Protein AF-A0AAU5DKJ1-F1 (afdb_monomer_lite)

Foldseek 3Di:
DDDDDDPDPDDFPDPDVVVVVVVLVVVVVVVVQVVVQVVQCVVCPPVQKGKGKDWDPWDWGADPVRKIWIKIKIWIWMAHNVRDDIDIFIKIKTFIWHADPPPRHTDTPDIDIDGPPPD

pLDDT: mean 83.95, std 16.59, range [31.75, 98.5]

Secondary structure (DSSP, 8-state):
--------------SHHHHHHHHHHHHHHHHHHHHHHHHHHHHTTTTS-EEEEEEEEEEEEE-TTS-EEEEEEEEEEEE-TTS-PPPEEEEEEEEEEEE-TTT--EEEEEEEEEE----

Structure (mmCIF, N/CA/C/O backbone):
data_AF-A0AAU5DKJ1-F1
#
_entry.id   AF-A0AAU5DKJ1-F1
#
loop_
_atom_site.group_PDB
_atom_site.id
_atom_site.type_symbol
_atom_site.label_atom_id
_atom_site.label_alt_id
_atom_site.label_comp_id
_atom_site.label_asym_id
_atom_site.label_entity_id
_atom_site.label_seq_id
_atom_site.pdbx_PDB_ins_code
_atom_site.Cartn_x
_atom_site.Cartn_y
_atom_site.Cartn_z
_atom_site.occupancy
_atom_site.B_iso_or_equiv
_atom_site.auth_seq_id
_atom_site.auth_comp_id
_atom_site.auth_asym_id
_atom_site.auth_atom_id
_atom_site.pdbx_PDB_model_num
ATOM 1 N N . MET A 1 1 ? -23.839 -21.599 -6.857 1.00 41.50 1 MET A N 1
ATOM 2 C CA . MET A 1 1 ? -22.804 -20.722 -6.276 1.00 41.50 1 MET A CA 1
ATOM 3 C C . MET A 1 1 ? -23.490 -19.903 -5.199 1.00 41.50 1 MET A C 1
ATOM 5 O O . MET A 1 1 ? -24.308 -19.057 -5.528 1.00 41.50 1 MET A O 1
ATOM 9 N N . THR A 1 2 ? -23.288 -20.270 -3.938 1.00 31.75 2 THR A N 1
ATOM 10 C CA . THR A 1 2 ? -23.984 -19.675 -2.790 1.00 31.75 2 THR A CA 1
ATOM 11 C C . THR A 1 2 ? -23.205 -18.447 -2.343 1.00 31.75 2 THR A C 1
ATOM 13 O O . THR A 1 2 ? -22.023 -18.559 -2.035 1.00 31.75 2 THR A O 1
ATOM 16 N N . ILE A 1 3 ? -23.843 -17.277 -2.357 1.00 43.66 3 ILE A N 1
ATOM 17 C CA . ILE A 1 3 ? -23.289 -16.067 -1.749 1.00 43.66 3 ILE A CA 1
ATOM 18 C C . ILE A 1 3 ? -23.700 -16.113 -0.281 1.00 43.66 3 ILE A C 1
ATOM 20 O O . ILE A 1 3 ? -24.868 -15.903 0.043 1.00 43.66 3 ILE A O 1
ATOM 24 N N . GLU A 1 4 ? -22.757 -16.440 0.599 1.00 49.19 4 GLU A N 1
ATOM 25 C CA . GLU A 1 4 ? -22.966 -16.248 2.028 1.00 49.19 4 GLU A CA 1
ATOM 26 C C . GLU A 1 4 ? -22.966 -14.745 2.316 1.00 49.19 4 GLU A C 1
ATOM 28 O O . GLU A 1 4 ? -21.992 -14.030 2.076 1.00 49.19 4 GLU A O 1
ATOM 33 N N . MET A 1 5 ? -24.117 -14.263 2.777 1.00 50.78 5 MET A N 1
ATOM 34 C CA . MET A 1 5 ? -24.314 -12.908 3.266 1.00 50.78 5 MET A CA 1
ATOM 35 C C . MET A 1 5 ? -23.472 -12.731 4.534 1.00 50.78 5 MET A C 1
ATOM 37 O O . MET A 1 5 ? -23.859 -13.180 5.613 1.00 50.78 5 MET A O 1
ATOM 41 N N . LEU A 1 6 ? -22.306 -12.096 4.393 1.00 51.78 6 LEU A N 1
ATOM 42 C CA . LEU A 1 6 ? -21.482 -11.645 5.512 1.00 51.78 6 LEU A CA 1
ATOM 43 C C . LEU A 1 6 ? -22.351 -10.768 6.432 1.00 51.78 6 LEU A C 1
ATOM 45 O O . LEU A 1 6 ? -23.038 -9.865 5.952 1.00 51.78 6 LEU A O 1
ATOM 49 N N . GLY A 1 7 ? -22.353 -11.084 7.731 1.00 40.50 7 GLY A N 1
ATOM 50 C CA . GLY A 1 7 ? -23.188 -10.445 8.754 1.00 40.50 7 GLY A CA 1
ATOM 51 C C . GLY A 1 7 ? -23.058 -8.915 8.818 1.00 40.50 7 GLY A C 1
ATOM 52 O O . GLY A 1 7 ? -22.203 -8.330 8.151 1.00 40.50 7 GLY A O 1
ATOM 53 N N . PRO A 1 8 ? -23.906 -8.238 9.615 1.00 45.97 8 PRO A N 1
ATOM 54 C CA . PRO A 1 8 ? -24.081 -6.794 9.532 1.00 45.97 8 PRO A CA 1
ATOM 55 C C . PRO A 1 8 ? -22.747 -6.065 9.726 1.00 45.97 8 PRO A C 1
ATOM 57 O O . PRO A 1 8 ? -22.159 -6.071 10.809 1.00 45.97 8 PRO A O 1
ATOM 60 N N . THR A 1 9 ? -22.274 -5.414 8.662 1.00 50.47 9 THR A N 1
ATOM 61 C CA . THR A 1 9 ? -21.162 -4.469 8.708 1.00 50.47 9 THR A CA 1
ATOM 62 C C . THR A 1 9 ? -21.545 -3.320 9.636 1.00 50.47 9 THR A C 1
ATOM 64 O O . THR A 1 9 ? -22.308 -2.430 9.258 1.00 50.47 9 THR A O 1
ATOM 67 N N . ARG A 1 10 ? -21.014 -3.341 10.865 1.00 52.56 10 ARG A N 1
ATOM 68 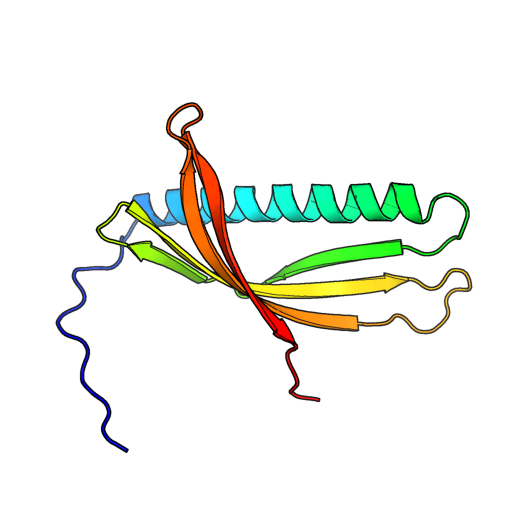C CA . ARG A 1 10 ? -20.908 -2.160 11.737 1.00 52.56 10 ARG A CA 1
ATOM 69 C C . ARG A 1 10 ? -20.318 -1.011 10.903 1.00 52.56 10 ARG A C 1
ATOM 71 O O . ARG A 1 10 ? -19.427 -1.304 10.103 1.00 52.56 10 ARG A O 1
ATOM 78 N N . PRO A 1 11 ? -20.796 0.243 11.040 1.00 50.09 11 PRO A N 1
ATOM 79 C CA . PRO A 1 11 ? -20.497 1.286 10.068 1.00 50.09 11 PRO A CA 1
ATOM 80 C C . PRO A 1 11 ? -18.996 1.361 9.808 1.00 50.09 11 PRO A C 1
ATOM 82 O O . PRO A 1 11 ? -18.209 1.456 10.756 1.00 50.09 11 PRO A O 1
ATOM 85 N N . ALA A 1 12 ? -18.611 1.303 8.528 1.00 58.03 12 ALA A N 1
ATOM 86 C CA . ALA A 1 12 ? -17.288 1.730 8.099 1.00 58.03 12 ALA A CA 1
ATOM 87 C C . ALA A 1 12 ? -17.008 3.069 8.784 1.00 58.03 12 ALA A C 1
ATOM 89 O O . ALA A 1 12 ? -17.933 3.876 8.913 1.00 58.03 12 ALA A O 1
ATOM 90 N N . ALA A 1 13 ? -15.787 3.297 9.275 1.00 57.91 13 ALA A N 1
ATOM 91 C CA . ALA A 1 13 ? -15.424 4.599 9.823 1.00 57.91 13 ALA A CA 1
ATOM 92 C C . ALA A 1 13 ? -15.954 5.675 8.855 1.00 57.91 13 ALA A C 1
ATOM 94 O O . ALA A 1 13 ? -15.593 5.690 7.683 1.00 57.91 13 ALA A O 1
ATOM 95 N N . THR A 1 14 ? -16.933 6.464 9.291 1.00 69.94 14 THR A N 1
ATOM 96 C CA . THR A 1 14 ? -17.603 7.438 8.427 1.00 69.94 14 THR A CA 1
ATOM 97 C C . THR A 1 14 ? -17.233 8.814 8.952 1.00 69.94 14 THR A C 1
ATOM 99 O O . THR A 1 14 ? -17.271 9.049 10.160 1.00 69.94 14 THR A O 1
ATOM 102 N N . GLY A 1 15 ? -16.831 9.715 8.057 1.00 79.31 15 GLY A N 1
ATOM 103 C CA . GLY A 1 15 ? -16.444 11.079 8.414 1.00 79.31 15 GLY A CA 1
ATOM 104 C C . GLY A 1 15 ? -14.935 11.271 8.651 1.00 79.31 15 GLY A C 1
ATOM 105 O O . GLY A 1 15 ? -14.121 10.536 8.086 1.00 79.31 15 GLY A O 1
ATOM 106 N N . PRO A 1 16 ? -14.533 12.271 9.459 1.00 85.00 16 PRO A N 1
ATOM 107 C CA . PRO A 1 16 ? -13.145 12.744 9.554 1.00 85.00 16 PRO A CA 1
ATOM 108 C C . PRO A 1 16 ? -12.121 11.676 9.953 1.00 85.00 16 PRO A C 1
ATOM 110 O O . PRO A 1 16 ? -10.991 11.698 9.477 1.00 85.00 16 PRO A O 1
ATOM 113 N N . ALA A 1 17 ? -12.515 10.708 10.785 1.00 87.81 17 ALA A N 1
ATOM 114 C CA . ALA A 1 17 ? -11.626 9.635 11.231 1.00 87.81 17 ALA A CA 1
ATOM 115 C C . ALA A 1 17 ? -11.152 8.743 10.071 1.00 87.81 17 ALA A C 1
ATOM 117 O O . ALA A 1 17 ? -9.983 8.364 10.017 1.00 87.81 17 ALA A O 1
ATOM 118 N N . PHE A 1 18 ? -12.037 8.444 9.116 1.00 89.88 18 PHE A N 1
ATOM 119 C CA . PHE A 1 18 ? -11.664 7.674 7.932 1.00 89.88 18 PHE A CA 1
ATOM 120 C C . PHE A 1 18 ? -10.793 8.480 6.977 1.00 89.88 18 PHE A C 1
ATOM 122 O O . PHE A 1 18 ? -9.840 7.936 6.434 1.00 89.88 18 PHE A O 1
ATOM 129 N N . ALA A 1 19 ? -11.064 9.778 6.817 1.00 93.38 19 ALA A N 1
ATOM 130 C CA . ALA A 1 19 ? -10.214 10.651 6.012 1.00 93.38 19 ALA A CA 1
ATOM 131 C C . ALA A 1 19 ? -8.777 10.701 6.562 1.00 93.38 19 ALA A C 1
ATOM 133 O O . ALA A 1 19 ? -7.824 10.552 5.798 1.00 93.38 19 ALA A O 1
ATOM 134 N N . SER A 1 20 ? -8.615 10.828 7.884 1.00 94.69 20 SER A N 1
ATOM 135 C CA . SER A 1 20 ? -7.299 10.782 8.533 1.00 94.69 20 SER A CA 1
ATOM 136 C C . SER A 1 20 ? -6.605 9.437 8.325 1.00 94.69 20 SER A C 1
ATOM 138 O O . SER A 1 20 ? -5.449 9.409 7.906 1.00 94.69 20 SER A O 1
ATOM 140 N N . LEU A 1 21 ? -7.321 8.329 8.543 1.00 95.44 21 LEU A N 1
ATOM 141 C CA . LEU A 1 21 ? -6.805 6.982 8.297 1.00 95.44 21 LEU A CA 1
ATOM 142 C C . LEU A 1 21 ? -6.332 6.821 6.848 1.00 95.44 21 LEU A C 1
ATOM 144 O O . LEU A 1 21 ? -5.212 6.382 6.599 1.00 95.44 21 LEU A O 1
ATOM 148 N N . TYR A 1 22 ? -7.180 7.193 5.893 1.00 95.62 22 TYR A N 1
ATOM 149 C CA . TYR A 1 22 ? -6.888 7.078 4.473 1.00 95.62 22 TYR A CA 1
ATOM 150 C C . TYR A 1 22 ? -5.652 7.903 4.096 1.00 95.62 22 TYR A C 1
ATOM 152 O O . TYR A 1 22 ? -4.748 7.387 3.445 1.00 95.62 22 TYR A O 1
ATOM 160 N N . ALA A 1 23 ? -5.547 9.142 4.588 1.00 96.19 23 ALA A N 1
ATOM 161 C CA . ALA A 1 23 ? -4.388 10.001 4.356 1.00 96.19 23 ALA A CA 1
ATOM 162 C C . ALA A 1 23 ? -3.084 9.435 4.947 1.00 96.19 23 ALA A C 1
ATOM 164 O O . ALA A 1 23 ? -1.997 9.685 4.425 1.00 96.19 23 ALA A O 1
ATOM 165 N N . GLU A 1 24 ? -3.152 8.695 6.051 1.00 96.94 24 GLU A N 1
ATOM 166 C CA . GLU A 1 24 ? -1.984 8.017 6.617 1.00 96.94 24 GLU A CA 1
ATOM 167 C C . GLU A 1 24 ? -1.581 6.779 5.815 1.00 96.94 24 GLU A C 1
ATOM 169 O O . GLU A 1 24 ? -0.388 6.541 5.629 1.00 96.94 24 GLU A O 1
ATOM 174 N N . VAL A 1 25 ? -2.551 6.020 5.301 1.00 97.50 25 VAL A N 1
ATOM 175 C CA . VAL A 1 25 ? -2.284 4.898 4.389 1.00 97.50 25 VAL A CA 1
ATOM 176 C C . VAL A 1 25 ? -1.692 5.408 3.070 1.00 97.50 25 VAL A C 1
ATOM 178 O O . VAL A 1 25 ? -0.734 4.825 2.568 1.00 97.50 25 VAL A O 1
ATOM 181 N N . GLN A 1 26 ? -2.178 6.535 2.539 1.00 96.88 26 GLN A N 1
ATOM 182 C CA . GLN A 1 26 ? -1.559 7.196 1.384 1.00 96.88 26 GLN A CA 1
ATOM 183 C C . GLN A 1 26 ? -0.101 7.558 1.672 1.00 96.88 26 GLN A C 1
ATOM 185 O O . GLN A 1 26 ? 0.782 7.183 0.908 1.00 96.88 26 GLN A O 1
ATOM 190 N N . ARG A 1 27 ? 0.178 8.187 2.821 1.00 96.69 27 ARG A N 1
ATOM 191 C CA . ARG A 1 27 ? 1.552 8.526 3.229 1.00 96.69 27 ARG A CA 1
ATOM 192 C C . ARG A 1 27 ? 2.459 7.301 3.355 1.00 96.69 27 ARG A C 1
ATOM 194 O O . ARG A 1 27 ? 3.636 7.390 3.005 1.00 96.69 27 ARG A O 1
ATOM 201 N N . PHE A 1 28 ? 1.928 6.178 3.839 1.00 97.31 28 PHE A N 1
ATOM 202 C CA . PHE A 1 28 ? 2.652 4.909 3.883 1.00 97.31 28 PHE A CA 1
ATOM 203 C C . PHE A 1 28 ? 3.075 4.462 2.475 1.00 97.31 28 PHE A C 1
ATOM 205 O O . PHE A 1 28 ? 4.260 4.214 2.246 1.00 97.31 28 PHE A O 1
ATOM 212 N N . TYR A 1 29 ? 2.146 4.429 1.517 1.00 97.31 29 TYR A N 1
ATOM 213 C CA . TYR A 1 29 ? 2.463 4.033 0.143 1.00 97.31 29 TYR A CA 1
ATOM 214 C C . TYR A 1 29 ? 3.363 5.037 -0.572 1.00 97.31 29 TYR A C 1
ATOM 216 O O . TYR A 1 29 ? 4.314 4.625 -1.227 1.00 97.31 29 TYR A O 1
ATOM 224 N N . ASP A 1 30 ? 3.141 6.335 -0.386 1.00 95.75 30 ASP A N 1
ATOM 225 C CA . ASP A 1 30 ? 4.005 7.380 -0.934 1.00 95.75 30 ASP A CA 1
ATOM 226 C C . ASP A 1 30 ? 5.455 7.203 -0.470 1.00 95.75 30 ASP A C 1
ATOM 228 O O . ASP A 1 30 ? 6.397 7.391 -1.240 1.00 95.75 30 ASP A O 1
ATOM 232 N N . HIS A 1 31 ? 5.651 6.846 0.803 1.00 94.69 31 HIS A N 1
ATOM 233 C CA . HIS A 1 31 ? 6.977 6.564 1.333 1.00 94.69 31 HIS A CA 1
ATOM 234 C C . HIS A 1 31 ? 7.575 5.292 0.727 1.00 94.69 31 HIS A C 1
ATOM 236 O O . HIS A 1 31 ? 8.722 5.333 0.288 1.00 94.69 31 HIS A O 1
ATOM 242 N N . GLN A 1 32 ? 6.804 4.203 0.635 1.00 94.12 32 GLN A N 1
ATOM 243 C CA . GLN A 1 32 ? 7.274 2.968 0.001 1.00 94.12 32 GLN A CA 1
ATOM 244 C C . GLN A 1 32 ? 7.676 3.176 -1.464 1.00 94.12 32 GLN A C 1
ATOM 246 O O . GLN A 1 32 ? 8.733 2.705 -1.870 1.00 94.12 32 GLN A O 1
ATOM 251 N N . MET A 1 33 ? 6.882 3.907 -2.254 1.00 93.62 33 MET A N 1
ATOM 252 C CA . MET A 1 33 ? 7.196 4.143 -3.669 1.00 93.62 33 MET A CA 1
ATOM 253 C C . MET A 1 33 ? 8.467 4.974 -3.832 1.00 93.62 33 MET A C 1
ATOM 255 O O . MET A 1 33 ? 9.287 4.672 -4.691 1.00 93.62 33 MET A O 1
ATOM 259 N N . ARG A 1 34 ? 8.683 5.970 -2.960 1.00 92.12 34 ARG A N 1
ATOM 260 C CA . ARG A 1 34 ? 9.940 6.731 -2.951 1.00 92.12 34 ARG A CA 1
ATOM 261 C C . ARG A 1 34 ? 11.154 5.853 -2.673 1.00 92.12 34 ARG A C 1
ATOM 263 O O . ARG A 1 34 ? 12.195 6.096 -3.267 1.00 92.12 34 ARG A O 1
ATOM 270 N N . LEU A 1 35 ? 11.034 4.871 -1.778 1.00 92.25 35 LEU A N 1
ATOM 271 C CA . LEU A 1 35 ? 12.130 3.944 -1.496 1.00 92.25 35 LEU A CA 1
ATOM 272 C C . LEU A 1 35 ? 12.431 3.061 -2.712 1.00 92.25 35 LEU A C 1
ATOM 274 O O . LEU A 1 35 ? 13.586 2.991 -3.114 1.00 92.25 35 LEU A O 1
ATOM 278 N N . PHE A 1 36 ? 11.411 2.485 -3.356 1.00 90.06 36 PHE A N 1
ATOM 279 C CA . PHE A 1 36 ? 11.613 1.668 -4.561 1.00 90.06 36 PHE A CA 1
ATOM 280 C C . PHE A 1 36 ? 12.198 2.465 -5.731 1.00 90.06 36 PHE A C 1
ATOM 282 O O . PHE A 1 36 ? 13.127 2.003 -6.387 1.00 90.06 36 PHE A O 1
ATOM 289 N N . ASP A 1 37 ? 11.708 3.682 -5.970 1.00 88.88 37 ASP A N 1
ATOM 290 C CA . ASP A 1 37 ? 12.250 4.555 -7.017 1.00 88.88 37 ASP A CA 1
ATOM 291 C C . ASP A 1 37 ? 13.703 4.976 -6.716 1.00 88.88 37 ASP A C 1
ATOM 293 O O . ASP A 1 37 ? 14.517 5.122 -7.633 1.00 88.88 37 ASP A O 1
ATOM 297 N N . ALA A 1 38 ? 14.052 5.174 -5.438 1.00 88.00 38 ALA A N 1
ATOM 298 C CA . ALA A 1 38 ? 15.411 5.520 -5.028 1.00 88.00 38 ALA A CA 1
ATOM 299 C C . ALA A 1 38 ? 16.378 4.339 -5.195 1.00 88.00 38 ALA A C 1
ATOM 301 O O . ALA A 1 38 ? 17.462 4.526 -5.748 1.00 88.00 38 ALA A O 1
ATOM 302 N N . GLU A 1 39 ? 15.978 3.137 -4.769 1.00 85.56 39 GLU A N 1
ATOM 303 C CA . GLU A 1 39 ? 16.751 1.902 -4.960 1.00 85.56 39 GLU A CA 1
ATOM 304 C C . GLU A 1 39 ? 16.996 1.628 -6.449 1.00 85.56 39 GLU A C 1
ATOM 306 O O . GLU A 1 39 ? 18.126 1.345 -6.850 1.00 85.56 39 GLU A O 1
ATOM 311 N N . GLU A 1 40 ? 15.975 1.807 -7.290 1.00 84.31 40 GLU A N 1
ATOM 312 C CA . GLU A 1 40 ? 16.120 1.678 -8.740 1.00 84.31 40 GLU A CA 1
ATOM 313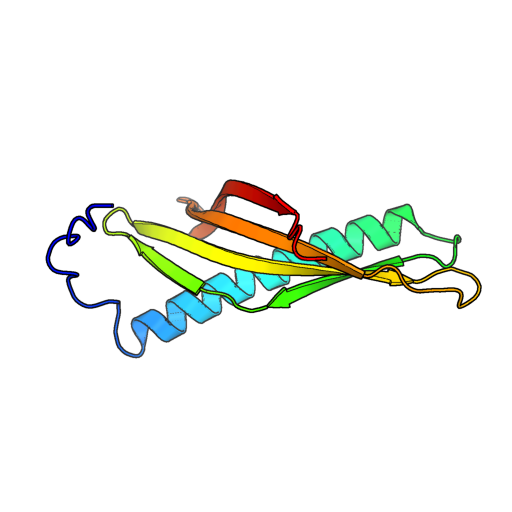 C C . GLU A 1 40 ? 17.101 2.711 -9.305 1.00 84.31 40 GLU A C 1
ATOM 315 O O . GLU A 1 40 ? 17.990 2.364 -10.077 1.00 84.31 40 GLU A O 1
ATOM 320 N N . THR A 1 41 ? 16.983 3.978 -8.894 1.00 80.38 41 THR A N 1
ATOM 321 C CA . THR A 1 41 ? 17.887 5.050 -9.348 1.00 80.38 41 THR A CA 1
ATOM 322 C C . THR A 1 41 ? 19.348 4.724 -9.028 1.00 80.38 41 THR A C 1
ATOM 324 O O . THR A 1 41 ? 20.243 5.009 -9.824 1.00 80.38 41 THR A O 1
ATOM 327 N N . GLN A 1 42 ? 19.602 4.118 -7.866 1.00 81.56 42 GLN A N 1
ATOM 328 C CA . GLN A 1 42 ? 20.937 3.660 -7.488 1.00 81.56 42 GLN A CA 1
ATOM 329 C C . GLN A 1 42 ? 21.401 2.485 -8.353 1.00 81.56 42 GLN A C 1
ATOM 331 O O . GLN A 1 42 ? 22.563 2.453 -8.758 1.00 81.56 42 GLN A O 1
ATOM 336 N N . HIS A 1 43 ? 20.509 1.542 -8.663 1.00 81.88 43 HIS A N 1
ATOM 337 C CA . HIS A 1 43 ? 20.825 0.369 -9.474 1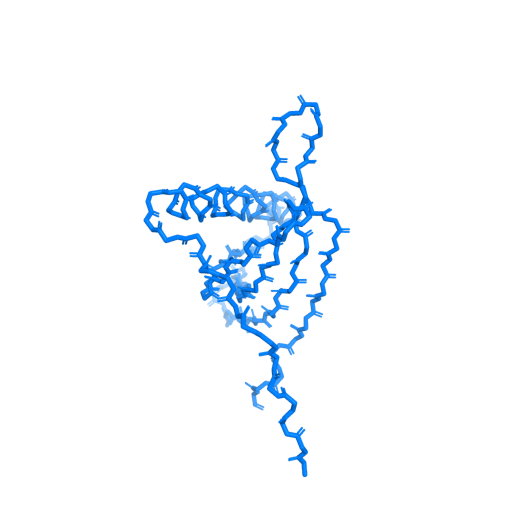.00 81.88 43 HIS A CA 1
ATOM 338 C C . HIS A 1 43 ? 21.117 0.716 -10.941 1.00 81.88 43 HIS A C 1
ATOM 340 O O . HIS A 1 43 ? 21.995 0.114 -11.558 1.00 81.88 43 HIS A O 1
ATOM 346 N N . THR A 1 44 ? 20.421 1.708 -11.500 1.00 78.38 44 THR A N 1
ATOM 347 C CA . THR A 1 44 ? 20.531 2.086 -12.916 1.00 78.38 44 THR A CA 1
ATOM 348 C C . THR A 1 44 ? 21.456 3.276 -13.177 1.00 78.38 44 THR A C 1
ATOM 350 O O . THR A 1 44 ? 21.512 3.779 -14.307 1.00 78.38 44 THR A O 1
ATOM 353 N N . ALA A 1 45 ? 22.213 3.730 -12.175 1.00 81.69 45 ALA A N 1
ATOM 354 C CA . ALA A 1 45 ? 23.105 4.878 -12.290 1.00 81.69 45 ALA A CA 1
ATOM 355 C C . ALA A 1 45 ? 24.066 4.745 -13.494 1.00 81.69 45 ALA A C 1
ATOM 357 O O . ALA A 1 45 ? 24.883 3.832 -13.569 1.00 81.69 45 ALA A O 1
ATOM 358 N N . GLY A 1 46 ? 23.956 5.668 -14.457 1.00 78.81 46 GLY A N 1
ATOM 359 C CA . GLY A 1 46 ? 24.788 5.704 -15.670 1.00 78.81 46 GLY A CA 1
ATOM 360 C C . GLY A 1 46 ? 24.288 4.868 -16.857 1.00 78.81 46 GLY A C 1
ATOM 361 O O . GLY A 1 46 ? 24.845 4.987 -17.943 1.00 78.81 46 GLY A O 1
ATOM 362 N N . SER A 1 47 ? 23.224 4.074 -16.694 1.00 77.50 47 SER A N 1
ATOM 363 C CA . SER A 1 47 ? 22.657 3.246 -17.776 1.00 77.50 47 SER A CA 1
ATOM 364 C C . SER A 1 47 ? 21.624 3.968 -18.651 1.00 77.50 47 SER A C 1
ATOM 366 O O . SER A 1 47 ? 21.310 3.499 -19.740 1.00 77.50 47 SER A O 1
ATOM 368 N N . GLY A 1 48 ? 21.062 5.086 -18.177 1.00 73.50 48 GLY A N 1
ATOM 369 C CA . GLY A 1 48 ? 19.959 5.789 -18.842 1.00 73.50 48 GLY A CA 1
ATOM 370 C C . GLY A 1 48 ? 18.590 5.105 -18.703 1.00 73.50 48 GLY A C 1
ATOM 371 O O . GLY A 1 48 ? 17.596 5.664 -19.163 1.00 73.50 48 GLY A O 1
ATOM 372 N N . THR A 1 49 ? 18.502 3.937 -18.056 1.00 76.38 49 THR A N 1
ATOM 373 C CA . THR A 1 49 ? 17.227 3.275 -17.738 1.00 76.38 49 THR A CA 1
ATOM 374 C C . THR A 1 49 ? 16.698 3.700 -16.371 1.00 76.38 49 THR A C 1
ATOM 376 O O . THR A 1 49 ? 17.456 4.106 -15.491 1.00 76.38 49 THR A O 1
ATOM 379 N N . GLY A 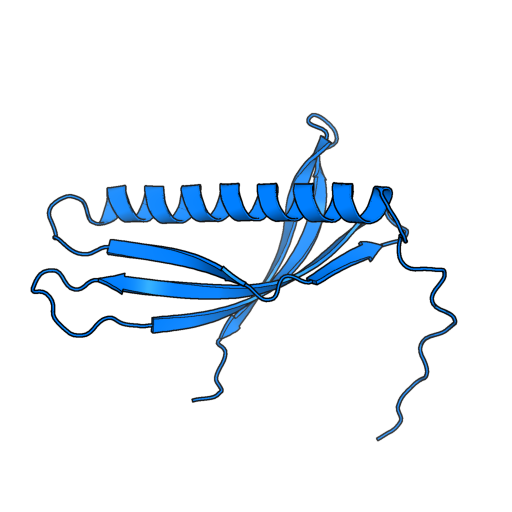1 50 ? 15.389 3.580 -16.158 1.00 81.69 50 GLY A N 1
ATOM 380 C CA . GLY A 1 50 ? 14.806 3.793 -14.834 1.00 81.69 50 GLY A CA 1
ATOM 381 C C . GLY A 1 50 ? 13.368 3.319 -14.733 1.00 81.69 50 GLY A C 1
ATOM 382 O O . GLY A 1 50 ? 12.667 3.209 -15.744 1.00 81.69 50 GLY A O 1
ATOM 383 N N . GLN A 1 51 ? 12.927 3.060 -13.508 1.00 85.69 51 GLN A N 1
ATOM 384 C CA . GLN A 1 51 ? 11.547 2.714 -13.193 1.00 85.69 51 GLN A CA 1
ATOM 385 C C . GLN A 1 51 ? 10.895 3.801 -12.349 1.00 85.69 51 GLN A C 1
ATOM 387 O O . GLN A 1 51 ? 11.557 4.503 -11.589 1.00 85.69 51 GLN A O 1
ATOM 392 N N . ARG A 1 52 ? 9.581 3.954 -12.512 1.00 87.94 52 ARG A N 1
ATOM 393 C CA . ARG A 1 52 ? 8.754 4.773 -11.623 1.00 87.94 52 ARG A CA 1
ATOM 394 C C . ARG A 1 52 ? 7.553 3.973 -11.170 1.00 87.94 52 ARG A C 1
ATOM 396 O O . ARG A 1 52 ? 6.858 3.399 -12.019 1.00 87.94 52 ARG A O 1
ATOM 403 N N . HIS A 1 53 ? 7.302 4.002 -9.869 1.00 90.88 53 HIS A N 1
ATOM 404 C CA . HIS A 1 53 ? 6.221 3.273 -9.222 1.00 90.88 53 HIS A CA 1
ATOM 405 C C . HIS A 1 53 ? 5.063 4.193 -8.843 1.00 90.88 53 HIS A C 1
ATOM 407 O O . HIS A 1 53 ? 5.246 5.262 -8.262 1.00 90.88 53 HIS A O 1
ATOM 413 N N . TRP A 1 54 ? 3.854 3.803 -9.236 1.00 91.25 54 TRP A N 1
ATOM 414 C CA . TRP A 1 54 ? 2.631 4.574 -9.034 1.00 91.25 54 TRP A CA 1
ATOM 415 C C . TRP A 1 54 ? 1.599 3.693 -8.333 1.00 91.25 54 TRP A C 1
ATOM 417 O O . TRP A 1 54 ? 1.381 2.554 -8.744 1.00 91.25 54 TRP A O 1
ATOM 427 N N . ILE A 1 55 ? 0.938 4.228 -7.305 1.00 94.12 55 ILE A N 1
ATOM 428 C CA . ILE A 1 55 ? -0.170 3.557 -6.616 1.00 94.12 55 ILE A CA 1
ATOM 429 C C . ILE A 1 55 ? -1.483 4.216 -7.023 1.00 94.12 55 ILE A C 1
ATOM 431 O O . ILE A 1 55 ? -1.628 5.436 -6.971 1.00 94.12 55 ILE A O 1
ATOM 435 N N . GLY A 1 56 ? -2.451 3.396 -7.418 1.00 91.31 56 GLY A N 1
ATOM 436 C CA . GLY A 1 56 ? -3.801 3.825 -7.758 1.00 91.31 56 GLY A CA 1
ATOM 437 C C . GLY A 1 56 ? -4.848 2.859 -7.222 1.00 91.31 56 GLY A C 1
ATOM 438 O O . GLY A 1 56 ? -4.520 1.773 -6.743 1.00 91.31 56 GLY A O 1
ATOM 439 N N . MET A 1 57 ? -6.119 3.258 -7.318 1.00 94.12 57 MET A N 1
ATOM 440 C CA . MET A 1 57 ? -7.260 2.435 -6.890 1.00 94.12 57 MET A CA 1
ATOM 441 C C . MET A 1 57 ? -7.120 1.933 -5.443 1.00 94.12 57 MET A C 1
ATOM 443 O O . MET A 1 57 ? -7.405 0.775 -5.152 1.00 94.12 57 MET A O 1
ATOM 447 N N . LEU A 1 58 ? -6.617 2.795 -4.553 1.00 95.62 58 LEU A N 1
ATOM 448 C CA . LEU A 1 58 ? -6.376 2.442 -3.161 1.00 95.62 58 LEU A CA 1
ATOM 449 C C . LEU A 1 58 ? -7.701 2.282 -2.411 1.00 95.62 58 LEU A C 1
ATOM 451 O O . LEU A 1 58 ? -8.456 3.233 -2.223 1.00 95.62 58 LEU A O 1
ATOM 455 N N . GLU A 1 59 ? -7.928 1.079 -1.913 1.00 96.25 59 GLU A N 1
ATOM 456 C CA . GLU A 1 59 ? -8.919 0.774 -0.897 1.00 96.25 59 GLU A CA 1
ATOM 457 C C . GLU A 1 59 ? -8.221 0.620 0.456 1.00 96.25 59 GLU A C 1
ATOM 459 O O . GLU A 1 59 ? -7.187 -0.042 0.555 1.00 96.25 59 GLU A O 1
ATOM 464 N N . ALA A 1 60 ? -8.811 1.183 1.510 1.00 96.44 60 ALA A N 1
ATOM 465 C CA . ALA A 1 60 ? -8.367 0.992 2.887 1.00 96.44 60 ALA A CA 1
ATOM 466 C C . ALA A 1 60 ? -9.560 0.589 3.757 1.00 96.44 60 ALA A C 1
ATOM 468 O O . ALA A 1 60 ? -10.572 1.291 3.806 1.00 96.44 60 ALA A O 1
ATOM 469 N N . ARG A 1 61 ? -9.450 -0.552 4.439 1.00 96.25 61 ARG A N 1
ATOM 470 C CA . ARG A 1 61 ? -10.521 -1.150 5.242 1.00 96.25 61 ARG A CA 1
ATOM 471 C C . ARG A 1 61 ? -10.022 -1.404 6.668 1.00 96.25 61 ARG A C 1
ATOM 473 O O . ARG A 1 61 ? -9.356 -2.420 6.895 1.00 96.25 61 ARG A O 1
ATOM 480 N N . PRO A 1 62 ? -10.323 -0.514 7.632 1.00 95.75 62 PRO A N 1
ATOM 481 C CA . PRO A 1 62 ? -9.962 -0.742 9.029 1.00 95.75 62 PRO A CA 1
ATOM 482 C C . PRO A 1 62 ? -10.668 -1.983 9.582 1.00 95.75 62 PRO A C 1
ATOM 484 O O . PRO A 1 62 ? -11.828 -2.241 9.257 1.00 95.75 62 PRO A O 1
ATOM 487 N N . GLN A 1 63 ? -9.971 -2.730 10.433 1.00 95.31 63 GLN A N 1
ATOM 488 C CA . GLN A 1 63 ? -10.456 -3.949 11.072 1.00 95.31 63 GLN A CA 1
ATOM 489 C C . GLN A 1 63 ? -10.676 -3.742 12.580 1.00 95.31 63 GLN A C 1
ATOM 491 O O . GLN A 1 63 ? -10.067 -2.853 13.183 1.00 95.31 63 GLN A O 1
ATOM 496 N N . PRO A 1 64 ? -11.533 -4.554 13.231 1.00 90.56 64 PRO A N 1
ATOM 497 C CA . PRO A 1 64 ? -11.774 -4.458 14.674 1.00 90.56 64 PRO A CA 1
ATOM 498 C C . PRO A 1 64 ? -10.535 -4.689 15.547 1.00 90.56 64 PRO A C 1
ATOM 500 O O . PRO A 1 64 ? -10.496 -4.193 16.668 1.00 90.56 64 PRO A O 1
ATOM 503 N N . ASP A 1 65 ? -9.544 -5.426 15.044 1.00 93.12 65 ASP A N 1
ATOM 504 C CA . ASP A 1 65 ? -8.278 -5.720 15.727 1.00 93.12 65 ASP A CA 1
ATOM 505 C C . ASP A 1 65 ? -7.227 -4.602 15.575 1.00 93.12 65 ASP A C 1
ATOM 507 O O . ASP A 1 65 ? -6.090 -4.749 16.020 1.00 93.12 65 ASP A O 1
ATOM 511 N N . GLY A 1 66 ? -7.599 -3.480 14.949 1.00 93.25 66 GLY A N 1
ATOM 512 C CA . GLY A 1 66 ? -6.717 -2.338 14.712 1.00 93.25 66 GLY A CA 1
ATOM 513 C C . GLY A 1 66 ? -5.836 -2.468 13.469 1.00 93.25 66 GLY A C 1
ATOM 514 O O . GLY A 1 66 ? -5.099 -1.530 13.158 1.00 93.25 66 GLY A O 1
ATOM 515 N N . THR A 1 67 ? -5.914 -3.581 12.733 1.00 97.31 67 THR A N 1
ATOM 516 C CA . THR A 1 67 ? -5.251 -3.703 11.431 1.00 97.31 67 THR A CA 1
ATOM 517 C C . THR A 1 67 ? -5.997 -2.936 10.340 1.00 97.31 67 THR A C 1
ATOM 519 O O . THR A 1 67 ? -7.163 -2.556 10.486 1.00 97.31 67 THR A O 1
ATOM 522 N N . VAL A 1 68 ? -5.324 -2.696 9.216 1.00 98.06 68 VAL A N 1
ATOM 523 C CA . VAL A 1 68 ? -5.947 -2.153 8.004 1.00 98.06 68 VAL A CA 1
ATOM 524 C C . VAL A 1 68 ? -5.669 -3.103 6.858 1.00 98.06 68 VAL A C 1
ATOM 526 O O . VAL A 1 68 ? -4.513 -3.356 6.525 1.00 98.06 68 VAL A O 1
ATOM 529 N N . LEU A 1 69 ? -6.736 -3.606 6.243 1.00 98.31 69 LEU A N 1
ATOM 530 C CA . LEU A 1 69 ? -6.634 -4.319 4.978 1.00 98.31 69 LEU A CA 1
ATOM 531 C C . LEU A 1 69 ? -6.635 -3.294 3.856 1.00 98.31 69 LEU A C 1
ATOM 533 O O . LEU A 1 69 ? -7.540 -2.458 3.788 1.00 98.31 69 LEU A O 1
ATOM 537 N N . THR A 1 70 ? -5.648 -3.355 2.978 1.00 98.25 70 THR A N 1
ATOM 538 C CA . THR A 1 70 ? -5.594 -2.484 1.807 1.00 98.25 70 THR A CA 1
ATOM 539 C C . THR A 1 70 ? -5.573 -3.304 0.534 1.00 98.25 70 THR A C 1
ATOM 541 O O . THR A 1 70 ? -5.089 -4.436 0.495 1.00 98.25 70 THR A O 1
ATOM 544 N N . LYS A 1 71 ? -6.112 -2.710 -0.525 1.00 97.31 71 LYS A N 1
ATOM 545 C CA . LYS A 1 71 ? -5.991 -3.224 -1.883 1.00 97.31 71 LYS A CA 1
ATOM 546 C C . LYS A 1 71 ? -5.643 -2.071 -2.799 1.00 97.31 71 LYS A C 1
ATOM 548 O O . LYS A 1 71 ? -6.278 -1.027 -2.714 1.00 97.31 71 LYS A O 1
ATOM 553 N N . CYS A 1 72 ? -4.636 -2.229 -3.644 1.00 96.06 72 CYS A N 1
ATOM 554 C CA . CYS A 1 72 ? -4.271 -1.192 -4.602 1.00 96.06 72 CYS A CA 1
ATOM 555 C C . CYS A 1 72 ? -3.617 -1.770 -5.855 1.00 96.06 72 CYS A C 1
ATOM 557 O O . CYS A 1 72 ? -3.137 -2.905 -5.866 1.00 96.06 72 CYS A O 1
ATOM 559 N N . SER A 1 73 ? -3.590 -0.965 -6.912 1.00 94.75 73 SER A N 1
ATOM 560 C CA . SER A 1 73 ? -2.838 -1.254 -8.128 1.00 94.75 73 SER A CA 1
ATOM 561 C C . SER A 1 73 ? -1.494 -0.538 -8.071 1.00 94.75 73 SER A C 1
ATOM 563 O O . SER A 1 73 ? -1.453 0.688 -7.970 1.00 94.75 73 SER A O 1
ATOM 565 N N . ALA A 1 74 ? -0.409 -1.299 -8.176 1.00 93.69 74 ALA A N 1
ATOM 566 C CA . ALA A 1 74 ? 0.942 -0.801 -8.368 1.00 93.69 74 ALA A CA 1
ATOM 567 C C . ALA A 1 74 ? 1.299 -0.868 -9.853 1.00 93.69 74 ALA A C 1
ATOM 569 O O . ALA A 1 74 ? 1.403 -1.949 -10.438 1.00 93.69 74 ALA A O 1
ATOM 570 N N . LEU A 1 75 ? 1.461 0.298 -10.463 1.00 90.81 75 LEU A N 1
ATOM 571 C CA . LEU A 1 75 ? 1.860 0.462 -11.849 1.00 90.81 75 LEU A CA 1
ATOM 572 C C . LEU A 1 75 ? 3.344 0.812 -11.896 1.00 90.81 75 LEU A C 1
ATOM 574 O O . LEU A 1 75 ? 3.786 1.767 -11.260 1.00 90.81 75 LEU A O 1
ATOM 578 N N . VAL A 1 76 ? 4.099 0.030 -12.658 1.00 89.56 76 VAL A N 1
ATOM 579 C CA . VAL A 1 76 ? 5.531 0.234 -12.862 1.00 89.56 76 VAL A CA 1
ATOM 580 C C . VAL A 1 76 ? 5.745 0.613 -14.312 1.00 89.56 76 VAL A C 1
ATOM 582 O O . VAL A 1 76 ? 5.426 -0.154 -15.226 1.00 89.56 76 VAL A O 1
ATOM 585 N N . SER A 1 77 ? 6.277 1.813 -14.513 1.00 85.81 77 SER A N 1
ATOM 586 C CA . SER A 1 77 ? 6.696 2.293 -15.826 1.00 85.81 77 SER A CA 1
ATOM 587 C C . SER A 1 77 ? 8.211 2.209 -15.932 1.00 85.81 77 SER A C 1
ATOM 589 O O . SER A 1 77 ? 8.909 2.711 -15.058 1.00 85.81 77 SER A O 1
ATOM 591 N N . THR A 1 78 ? 8.717 1.580 -16.988 1.00 85.50 78 THR A N 1
ATOM 592 C CA . THR A 1 78 ? 10.157 1.476 -17.270 1.00 85.50 78 THR A CA 1
ATOM 593 C C . THR A 1 78 ? 10.509 2.391 -18.440 1.00 85.50 78 THR A C 1
ATOM 595 O O . THR A 1 78 ? 9.833 2.350 -19.471 1.00 85.50 78 THR A O 1
ATOM 598 N N . ALA A 1 79 ? 11.563 3.191 -18.317 1.00 78.25 79 ALA A N 1
ATOM 599 C CA . ALA A 1 79 ? 12.143 3.958 -19.413 1.00 78.25 79 ALA A CA 1
ATOM 600 C C . ALA A 1 79 ? 13.334 3.205 -20.025 1.00 78.25 79 ALA A C 1
ATOM 602 O O . ALA A 1 79 ? 14.203 2.727 -19.295 1.00 78.25 79 ALA A O 1
ATOM 603 N N . ALA A 1 80 ? 13.368 3.122 -21.358 1.00 70.50 80 ALA A N 1
ATOM 604 C CA . ALA A 1 80 ? 14.519 2.630 -22.109 1.00 70.50 80 ALA A CA 1
ATOM 605 C C . ALA A 1 80 ? 15.552 3.754 -22.307 1.00 70.50 80 ALA A C 1
ATOM 607 O O . ALA A 1 80 ? 15.177 4.912 -22.511 1.00 70.50 80 ALA A O 1
ATOM 608 N N . ALA A 1 81 ? 16.838 3.401 -22.266 1.00 70.38 81 ALA A N 1
ATOM 609 C CA . ALA A 1 81 ? 17.957 4.345 -22.337 1.00 70.38 81 ALA A CA 1
ATOM 610 C C . ALA A 1 81 ? 18.044 5.121 -23.662 1.00 70.38 81 ALA A C 1
ATOM 612 O O . ALA A 1 81 ? 18.551 6.238 -23.698 1.00 70.38 81 ALA A O 1
ATOM 613 N N . ASP A 1 82 ? 17.529 4.543 -24.744 1.00 71.00 82 ASP A N 1
ATOM 614 C CA . ASP A 1 82 ? 17.549 5.081 -26.107 1.00 71.00 82 ASP A CA 1
ATOM 615 C C . ASP A 1 82 ? 16.216 5.730 -26.524 1.00 71.00 82 ASP A C 1
ATOM 617 O O . ASP A 1 82 ? 16.013 6.052 -27.693 1.00 71.00 82 ASP A O 1
ATOM 621 N N . GLY A 1 83 ? 15.281 5.916 -25.584 1.00 64.19 83 GLY A N 1
ATOM 622 C CA . GLY A 1 83 ? 13.927 6.381 -25.895 1.00 64.19 83 GLY A CA 1
ATOM 623 C C . GLY A 1 83 ? 13.033 5.312 -26.538 1.00 64.19 83 GLY A C 1
ATOM 624 O O . GLY A 1 83 ? 11.927 5.639 -26.971 1.00 64.19 83 GLY A O 1
ATOM 625 N N . GLY A 1 84 ? 13.485 4.052 -26.575 1.00 64.88 84 GLY A N 1
ATOM 626 C CA . GLY A 1 84 ? 12.721 2.890 -27.018 1.00 64.88 84 GLY A CA 1
ATOM 627 C C . GLY A 1 84 ? 11.469 2.598 -26.179 1.00 64.88 84 GLY A C 1
ATOM 628 O O . GLY A 1 84 ? 11.111 3.315 -25.238 1.00 64.88 84 GLY A O 1
ATOM 629 N N . GLN A 1 85 ? 10.752 1.533 -26.550 1.00 57.66 85 GLN A N 1
ATOM 630 C CA . GLN A 1 85 ? 9.417 1.250 -26.022 1.00 57.66 85 GLN A CA 1
ATOM 631 C C . GLN A 1 85 ? 9.419 1.080 -24.495 1.00 57.66 85 GLN A C 1
ATOM 633 O O . GLN A 1 85 ? 10.090 0.214 -23.935 1.00 57.66 85 GLN A O 1
ATOM 638 N N . LYS A 1 86 ? 8.608 1.899 -23.822 1.00 69.19 86 LYS A N 1
ATOM 639 C CA . LYS A 1 86 ? 8.400 1.828 -22.376 1.00 69.19 86 LYS A CA 1
ATOM 640 C C . LYS A 1 86 ? 7.593 0.581 -22.027 1.00 69.19 86 LYS A C 1
ATOM 642 O O . LYS A 1 86 ? 6.466 0.418 -22.493 1.00 69.19 86 LYS A O 1
ATOM 647 N N . GLY A 1 87 ? 8.152 -0.278 -21.184 1.00 80.12 87 GLY A N 1
ATOM 648 C CA . GLY A 1 87 ? 7.396 -1.325 -20.510 1.00 80.12 87 GLY A CA 1
ATOM 649 C C . GLY A 1 87 ? 6.442 -0.723 -19.478 1.00 80.12 87 GLY A C 1
ATOM 650 O O . GLY A 1 87 ? 6.822 0.141 -18.684 1.00 80.12 87 GLY A O 1
ATOM 651 N N . LEU A 1 88 ? 5.198 -1.193 -19.491 1.00 84.50 88 LEU A N 1
ATOM 652 C CA . LEU A 1 88 ? 4.222 -0.929 -18.446 1.00 84.50 88 LEU A CA 1
ATOM 653 C C . LEU A 1 88 ? 3.751 -2.265 -17.896 1.00 84.50 88 LEU A C 1
ATOM 655 O O . LEU A 1 88 ? 3.339 -3.140 -18.657 1.00 84.50 88 LEU A O 1
ATOM 659 N N . HIS A 1 89 ? 3.790 -2.427 -16.581 1.00 86.81 89 HIS A N 1
ATOM 660 C CA . HIS A 1 89 ? 3.129 -3.561 -15.961 1.00 86.81 89 HIS A CA 1
ATOM 661 C C . HIS A 1 89 ? 2.432 -3.160 -14.673 1.00 86.81 89 HIS A C 1
ATOM 663 O O . HIS A 1 89 ? 2.874 -2.268 -13.953 1.00 86.81 89 HIS A O 1
ATOM 669 N N . VAL A 1 90 ? 1.339 -3.861 -14.389 1.00 90.12 90 VAL A N 1
ATOM 670 C CA . VAL A 1 90 ? 0.534 -3.652 -13.191 1.00 90.12 90 VAL A CA 1
ATOM 671 C C . VAL A 1 90 ? 0.637 -4.879 -12.290 1.00 90.12 90 VAL A C 1
ATOM 673 O O . VAL A 1 90 ? 0.759 -6.025 -12.749 1.00 90.12 90 VAL A O 1
ATOM 676 N N . ARG A 1 91 ? 0.646 -4.628 -10.986 1.00 92.19 91 ARG A N 1
ATOM 677 C CA . ARG A 1 91 ? 0.463 -5.614 -9.926 1.00 92.19 91 ARG A CA 1
ATOM 678 C C . ARG A 1 91 ? -0.679 -5.165 -9.033 1.00 92.19 91 ARG A C 1
ATOM 680 O O . ARG A 1 91 ? -0.816 -3.976 -8.771 1.00 92.19 91 ARG A O 1
ATOM 687 N N . VAL A 1 92 ? -1.468 -6.110 -8.549 1.00 94.44 92 VAL A N 1
ATOM 688 C CA . VAL A 1 92 ? -2.426 -5.852 -7.477 1.00 94.44 92 VAL A CA 1
ATOM 689 C C . VAL A 1 92 ? -1.755 -6.236 -6.166 1.00 94.44 92 VAL A C 1
ATOM 691 O O . VAL A 1 92 ? -1.235 -7.348 -6.035 1.00 94.44 92 VAL A O 1
ATOM 694 N N . LEU A 1 93 ? -1.735 -5.295 -5.228 1.00 96.25 93 LEU A N 1
ATOM 695 C CA . LEU A 1 93 ? -1.218 -5.479 -3.879 1.00 96.25 93 LEU A CA 1
ATOM 696 C C . LEU A 1 93 ? -2.400 -5.604 -2.926 1.00 96.25 93 LEU A C 1
ATOM 698 O O . LEU A 1 93 ? -3.269 -4.733 -2.909 1.00 96.25 93 LEU A O 1
ATOM 702 N N . GLU A 1 94 ? -2.416 -6.675 -2.146 1.00 97.81 94 GLU A N 1
ATOM 703 C CA . GLU A 1 94 ? -3.351 -6.879 -1.043 1.00 97.81 94 GLU A CA 1
ATOM 704 C C . GLU A 1 94 ? -2.539 -6.987 0.245 1.00 97.81 94 GLU A C 1
ATOM 706 O O . GLU A 1 94 ? -1.814 -7.968 0.441 1.00 97.81 94 GLU A O 1
ATOM 711 N N . ASP A 1 95 ? -2.636 -5.969 1.103 1.00 98.50 95 ASP A N 1
ATOM 712 C CA . ASP A 1 95 ? -1.782 -5.843 2.282 1.00 98.50 95 ASP A CA 1
ATOM 713 C C . ASP A 1 95 ? -2.571 -5.877 3.590 1.00 98.50 95 ASP A C 1
ATOM 715 O O . ASP A 1 95 ? -3.733 -5.476 3.675 1.00 98.50 95 ASP A O 1
ATOM 719 N N . VAL A 1 96 ? -1.877 -6.317 4.639 1.00 98.50 96 VAL A N 1
ATOM 720 C CA . VAL A 1 96 ? -2.281 -6.160 6.035 1.00 98.50 96 VAL A CA 1
ATOM 721 C C . VAL A 1 96 ? -1.310 -5.186 6.686 1.00 98.50 96 VAL A C 1
ATOM 723 O O . VAL A 1 96 ? -0.128 -5.503 6.850 1.00 98.50 96 VAL A O 1
ATOM 726 N N . LEU A 1 97 ? -1.801 -4.009 7.065 1.00 98.44 97 LEU A N 1
ATOM 727 C CA . LEU A 1 97 ? -1.030 -3.000 7.785 1.00 98.44 97 LEU A CA 1
ATOM 728 C C . LEU A 1 97 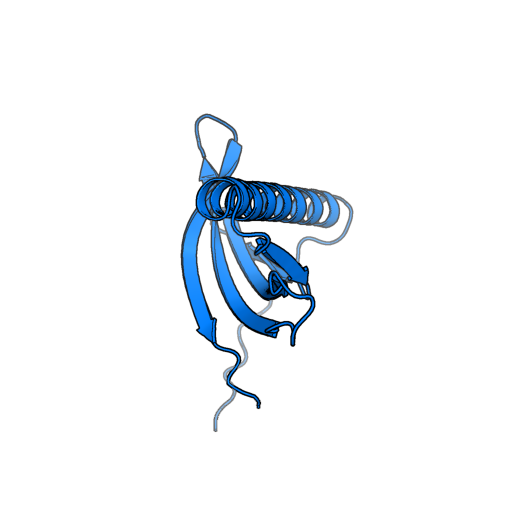? -1.327 -3.072 9.280 1.00 98.44 97 LEU A C 1
ATOM 730 O O . LEU A 1 97 ? -2.476 -3.237 9.695 1.00 98.44 97 LEU A O 1
ATOM 734 N N . VAL A 1 98 ? -0.283 -2.915 10.086 1.00 97.94 98 VAL A N 1
ATOM 735 C CA . VAL A 1 98 ? -0.367 -2.856 11.549 1.00 97.94 98 VAL A CA 1
ATOM 736 C C . VAL A 1 98 ? 0.356 -1.623 12.070 1.00 97.94 98 VAL A C 1
ATOM 738 O O . VAL A 1 98 ? 1.195 -1.045 11.382 1.00 97.94 98 VAL A O 1
ATOM 741 N N . ARG A 1 99 ? 0.026 -1.197 13.288 1.00 96.06 99 ARG A N 1
ATOM 742 C CA . ARG A 1 99 ? 0.758 -0.125 13.964 1.00 96.06 99 ARG A CA 1
ATOM 743 C C . ARG A 1 99 ? 2.023 -0.663 14.614 1.00 96.06 99 ARG A C 1
ATOM 745 O O . ARG A 1 99 ? 1.968 -1.634 15.362 1.00 96.06 99 ARG A O 1
ATOM 752 N N . CYS A 1 100 ? 3.142 0.007 14.370 1.00 94.69 100 CYS A N 1
ATOM 753 C CA . CYS A 1 100 ? 4.351 -0.141 15.174 1.00 94.69 100 CYS A CA 1
ATOM 754 C C . CYS A 1 100 ? 4.089 0.431 16.573 1.00 94.69 100 CYS A C 1
ATOM 756 O O . CYS A 1 100 ? 3.641 1.571 16.693 1.00 94.69 100 CYS A O 1
ATOM 758 N N . ALA A 1 101 ? 4.351 -0.353 17.621 1.00 91.75 101 ALA A N 1
ATOM 759 C CA . ALA A 1 101 ? 4.065 0.048 18.998 1.00 91.75 101 ALA A CA 1
ATOM 760 C C . ALA A 1 101 ? 4.920 1.247 19.439 1.00 91.75 101 ALA A C 1
ATOM 762 O O . ALA A 1 101 ? 4.465 2.088 20.207 1.00 91.75 101 ALA A O 1
ATOM 763 N N . GLU A 1 102 ? 6.142 1.344 18.919 1.00 95.19 102 GLU A N 1
ATOM 764 C CA . GLU A 1 102 ? 7.131 2.347 19.302 1.00 95.19 102 GLU A CA 1
ATOM 765 C C . GLU A 1 102 ? 6.901 3.685 18.594 1.00 95.19 102 GLU A C 1
ATOM 767 O O . GLU A 1 102 ? 7.022 4.747 19.200 1.00 95.19 102 GLU A O 1
ATOM 772 N N . THR A 1 103 ? 6.582 3.646 17.298 1.00 93.69 103 THR A N 1
ATOM 773 C CA . THR A 1 103 ? 6.501 4.852 16.453 1.00 93.69 103 THR A CA 1
ATOM 774 C C . THR A 1 103 ? 5.078 5.246 16.087 1.00 93.69 103 THR A C 1
ATOM 776 O O . THR A 1 103 ? 4.861 6.322 15.532 1.00 93.69 103 THR A O 1
ATOM 779 N N . ASN A 1 104 ? 4.107 4.366 16.340 1.00 92.00 104 ASN A N 1
ATOM 780 C CA . ASN A 1 104 ? 2.733 4.479 15.860 1.00 92.00 104 ASN A CA 1
ATOM 781 C C . ASN A 1 104 ? 2.619 4.621 14.321 1.00 92.00 104 ASN A C 1
ATOM 783 O O . ASN A 1 104 ? 1.560 4.960 13.789 1.00 92.00 104 ASN A O 1
ATOM 787 N N . ALA A 1 105 ? 3.689 4.352 13.565 1.00 93.56 105 ALA A N 1
ATOM 788 C CA . ALA A 1 105 ? 3.657 4.333 12.107 1.00 93.56 105 ALA A CA 1
ATOM 789 C C . ALA A 1 105 ? 3.015 3.037 11.586 1.00 93.56 105 ALA A C 1
ATOM 791 O O . ALA A 1 105 ? 3.016 2.008 12.266 1.00 93.56 105 ALA A O 1
ATOM 792 N N . TRP A 1 106 ? 2.469 3.088 10.369 1.00 97.69 106 TRP A N 1
ATOM 793 C CA . TRP A 1 106 ? 2.019 1.887 9.667 1.00 97.69 106 TRP A CA 1
ATOM 794 C C . TRP A 1 106 ? 3.219 1.048 9.233 1.00 97.69 106 TRP A C 1
ATOM 796 O O . TRP A 1 106 ? 4.149 1.562 8.612 1.00 97.69 106 TRP A O 1
ATOM 806 N N . THR A 1 107 ? 3.170 -0.249 9.514 1.00 97.00 107 THR A N 1
ATOM 807 C CA . THR A 1 107 ? 4.126 -1.238 9.021 1.00 97.00 107 THR A CA 1
ATOM 808 C C . THR A 1 107 ? 3.395 -2.335 8.262 1.00 97.00 107 THR A C 1
ATOM 810 O O . THR A 1 107 ? 2.244 -2.676 8.552 1.00 97.00 107 THR A O 1
ATOM 813 N N . LEU A 1 108 ? 4.067 -2.878 7.250 1.00 97.44 108 LEU A N 1
ATOM 814 C CA . LEU A 1 108 ? 3.550 -3.996 6.477 1.00 97.44 108 LEU A CA 1
ATOM 815 C C . LEU A 1 108 ? 3.703 -5.281 7.292 1.00 97.44 108 LEU A C 1
ATOM 817 O O . LEU A 1 108 ? 4.825 -5.681 7.594 1.00 97.44 108 LEU A O 1
ATOM 821 N N . ARG A 1 109 ? 2.593 -5.944 7.617 1.00 97.75 109 ARG A N 1
ATOM 822 C CA . ARG A 1 109 ? 2.618 -7.270 8.249 1.00 97.75 109 ARG A CA 1
ATOM 823 C C . ARG A 1 109 ? 2.636 -8.387 7.215 1.00 97.75 109 ARG A C 1
ATOM 825 O O . ARG A 1 109 ? 3.360 -9.361 7.377 1.00 97.75 109 ARG A O 1
ATOM 832 N N . HIS A 1 110 ? 1.807 -8.262 6.183 1.00 97.62 110 HIS A N 1
ATOM 833 C CA . HIS A 1 110 ? 1.683 -9.246 5.111 1.00 97.62 110 HIS A CA 1
ATOM 834 C C . HIS A 1 110 ? 1.338 -8.543 3.805 1.00 97.62 110 HIS A C 1
ATOM 836 O O . HIS A 1 110 ? 0.580 -7.575 3.824 1.00 97.62 110 HIS A O 1
ATOM 842 N N . ARG A 1 111 ? 1.861 -9.054 2.689 1.00 97.69 111 ARG A N 1
ATOM 843 C CA . ARG A 1 111 ? 1.547 -8.599 1.332 1.00 97.69 111 ARG A CA 1
ATOM 844 C C . ARG A 1 111 ? 1.349 -9.799 0.426 1.00 97.69 111 ARG A C 1
ATOM 846 O O . ARG A 1 111 ? 2.220 -10.661 0.336 1.00 97.69 111 ARG A O 1
ATOM 853 N N . THR A 1 112 ? 0.242 -9.800 -0.302 1.00 97.31 112 THR A N 1
ATOM 854 C CA . THR A 1 112 ? 0.041 -10.674 -1.456 1.00 97.31 112 THR A CA 1
ATOM 855 C C . THR A 1 112 ? 0.169 -9.832 -2.717 1.00 97.31 112 THR A 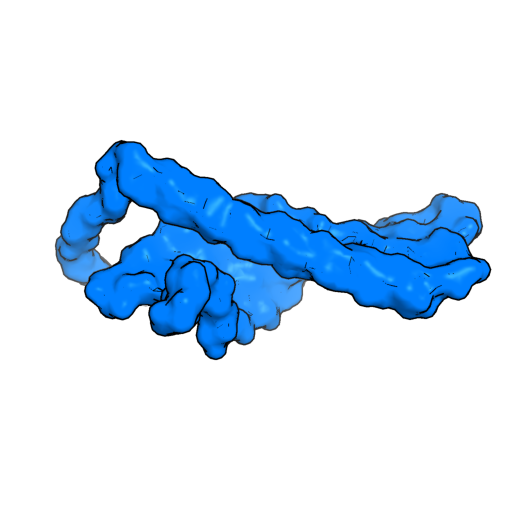C 1
ATOM 857 O O . THR A 1 112 ? -0.500 -8.811 -2.857 1.00 97.31 112 THR A O 1
ATOM 860 N N . VAL A 1 113 ? 1.046 -10.247 -3.632 1.00 94.94 113 VAL A N 1
ATOM 861 C CA . VAL A 1 113 ? 1.253 -9.575 -4.920 1.00 94.94 113 VAL A CA 1
ATOM 862 C C . VAL A 1 113 ? 0.740 -10.482 -6.019 1.00 94.94 113 VAL A C 1
ATOM 864 O O . VAL A 1 113 ? 1.248 -11.587 -6.200 1.00 94.94 113 VAL A O 1
ATOM 867 N N . THR A 1 114 ? -0.232 -10.010 -6.788 1.00 92.62 114 THR A N 1
ATOM 868 C CA . THR A 1 114 ? -0.701 -10.722 -7.978 1.00 92.62 114 THR A CA 1
ATOM 869 C C . THR A 1 114 ? -0.371 -9.925 -9.230 1.00 92.62 114 THR A C 1
ATOM 871 O O . THR A 1 114 ? -0.434 -8.693 -9.256 1.00 92.62 114 THR A O 1
ATOM 874 N N . ARG A 1 115 ? 0.043 -10.626 -10.288 1.00 83.75 115 ARG A N 1
ATOM 875 C CA . ARG A 1 115 ? 0.166 -10.020 -11.613 1.00 83.75 115 ARG A CA 1
ATOM 876 C C . ARG A 1 115 ? -1.233 -9.843 -12.171 1.00 83.75 115 ARG A C 1
ATOM 878 O O . ARG A 1 115 ? -1.973 -10.821 -12.231 1.00 83.75 115 ARG A O 1
ATOM 885 N N . ASP A 1 116 ? -1.579 -8.620 -12.566 1.00 68.94 116 ASP A N 1
ATOM 886 C CA . ASP A 1 116 ? -2.810 -8.429 -13.321 1.00 68.94 116 ASP A CA 1
ATOM 887 C C . ASP A 1 116 ? -2.601 -9.095 -14.685 1.00 68.94 116 ASP A C 1
ATOM 889 O O . ASP A 1 116 ? -1.826 -8.618 -15.512 1.00 68.94 116 ASP A O 1
ATOM 893 N N . ASN A 1 117 ? -3.170 -10.290 -14.847 1.00 55.59 117 ASN A N 1
ATOM 894 C CA . ASN A 1 117 ? -3.027 -11.104 -16.052 1.00 55.59 117 ASN A CA 1
ATOM 895 C C . ASN A 1 117 ? -4.176 -10.855 -17.038 1.00 55.59 117 ASN A C 1
ATOM 897 O O . ASN A 1 117 ? -4.414 -11.678 -17.917 1.00 55.59 117 ASN A O 1
ATOM 901 N N . ARG A 1 118 ? -4.917 -9.748 -16.879 1.00 52.22 118 ARG A N 1
ATOM 902 C CA . ARG A 1 118 ? -5.843 -9.254 -17.899 1.00 52.22 118 ARG A CA 1
ATOM 903 C C . ARG A 1 118 ? -5.054 -8.495 -18.967 1.00 52.22 118 ARG A C 1
ATOM 905 O O . ARG A 1 118 ? -5.013 -7.269 -18.965 1.00 52.22 118 ARG A O 1
ATOM 912 N N . VAL A 1 119 ? -4.412 -9.251 -19.851 1.00 42.72 119 VAL A N 1
ATOM 913 C CA . VAL A 1 119 ? -3.957 -8.812 -21.178 1.00 42.72 119 VAL A CA 1
ATOM 914 C C . VAL A 1 119 ? -4.525 -9.754 -22.221 1.00 42.72 119 VAL A C 1
ATOM 916 O O . VAL A 1 119 ? -4.553 -10.973 -21.942 1.00 42.72 119 VAL A O 1
#

Radius of gyration: 17.72 Å; chains: 1; bounding box: 49×34×46 Å

Sequence (119 aa):
MTIEMLGPTRPAATGPAFASLYAEVQRFYDHQMRLFDAEETQHTAGSGTGQRHWIGMLEARPQPDGTVLTKCSALVSTAAADGGQKGLHVRVLEDVLVRCAETNAWTLRHRTVTRDNRV